Protein AF-A0A524D903-F1 (afdb_monomer_lite)

Sequence (166 aa):
MAAGATTGSVVGAIIKYSGSLARMFLQRSLDIFNTVTNREDLIEQLYSTVLVNKHPRWDSDKLPPRQKAPLDTDLPCTSPLFCEQIPLALAAFVFADGNPSDAIPLTVMIGRDCDTTATTVGSWCGALHGESELPEEWVETVCRINKPEIDIRDLVERLIAQYGGD

Radius of gyration: 16.96 Å; chains: 1; bounding box: 40×42×36 Å

Structure (mmCIF, N/CA/C/O backbone):
data_AF-A0A524D903-F1
#
_entry.id   AF-A0A524D903-F1
#
loop_
_atom_site.group_PDB
_atom_site.id
_atom_site.type_symbol
_atom_site.label_atom_id
_atom_site.label_alt_id
_atom_site.label_comp_id
_atom_site.label_asym_id
_atom_site.label_entity_id
_atom_site.label_seq_id
_atom_site.pdbx_PDB_ins_code
_atom_site.Cartn_x
_atom_site.Cartn_y
_atom_site.Cartn_z
_atom_site.occupancy
_atom_site.B_iso_or_equiv
_atom_site.auth_seq_id
_atom_site.auth_comp_id
_atom_site.auth_asym_id
_atom_site.auth_atom_id
_atom_site.pdbx_PDB_model_num
ATOM 1 N N . MET A 1 1 ? -15.407 -8.803 3.548 1.00 60.12 1 MET A N 1
ATOM 2 C CA . MET A 1 1 ? -15.514 -7.469 4.175 1.00 60.12 1 MET A CA 1
ATOM 3 C C . MET A 1 1 ? -15.632 -7.619 5.678 1.00 60.12 1 MET A C 1
ATOM 5 O O . MET A 1 1 ? -16.576 -8.260 6.123 1.00 60.12 1 MET A O 1
ATOM 9 N N . ALA A 1 2 ? -14.693 -7.077 6.455 1.00 65.94 2 ALA A N 1
ATOM 10 C CA . ALA A 1 2 ? -14.813 -7.069 7.912 1.00 65.94 2 ALA A CA 1
ATOM 11 C C . ALA A 1 2 ? -15.712 -5.897 8.338 1.00 65.94 2 ALA A C 1
ATOM 13 O O . ALA A 1 2 ? -15.340 -4.735 8.183 1.00 65.94 2 ALA A O 1
ATOM 14 N N . ALA A 1 3 ? -16.917 -6.189 8.832 1.00 75.69 3 ALA A N 1
ATOM 15 C CA . ALA A 1 3 ? -17.871 -5.158 9.235 1.00 75.69 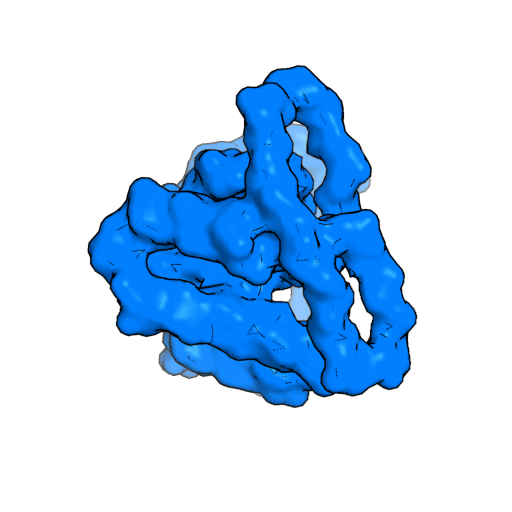3 ALA A CA 1
ATOM 16 C C . ALA A 1 3 ? -17.259 -4.218 10.293 1.00 75.69 3 ALA A C 1
ATOM 18 O O . ALA A 1 3 ? -16.764 -4.672 11.324 1.00 75.69 3 ALA A O 1
ATOM 19 N N . GLY A 1 4 ? -17.290 -2.906 10.035 1.00 84.25 4 GLY A N 1
ATOM 20 C CA . GLY A 1 4 ? -16.749 -1.887 10.943 1.00 84.25 4 GLY A CA 1
ATOM 21 C C . GLY A 1 4 ? -15.225 -1.717 10.914 1.00 84.25 4 GLY A C 1
ATOM 22 O O . GLY A 1 4 ? -14.692 -0.997 11.759 1.00 84.25 4 GLY A O 1
ATOM 23 N N . ALA A 1 5 ? -14.516 -2.353 9.975 1.00 91.69 5 ALA A N 1
ATOM 24 C CA . ALA A 1 5 ? -13.096 -2.090 9.767 1.00 91.69 5 ALA A CA 1
ATOM 25 C C . ALA A 1 5 ? -12.858 -0.642 9.306 1.00 91.69 5 ALA A C 1
ATOM 27 O O . ALA A 1 5 ? -13.631 -0.068 8.543 1.00 91.69 5 ALA A O 1
ATOM 28 N N . THR A 1 6 ? -11.763 -0.059 9.785 1.00 95.56 6 THR A N 1
ATOM 29 C CA . THR A 1 6 ? -11.289 1.285 9.427 1.00 95.56 6 THR A CA 1
ATOM 30 C C . THR A 1 6 ? -9.829 1.233 8.990 1.00 95.56 6 THR A C 1
ATOM 32 O O . THR A 1 6 ? -9.107 0.299 9.360 1.00 95.56 6 THR A O 1
ATOM 35 N N . THR A 1 7 ? -9.351 2.271 8.303 1.00 95.88 7 THR A N 1
ATOM 36 C CA . THR A 1 7 ? -7.923 2.477 8.005 1.00 95.88 7 THR A CA 1
ATOM 37 C C . THR A 1 7 ? -7.068 2.294 9.259 1.00 95.88 7 THR A C 1
ATOM 39 O O . THR A 1 7 ? -6.110 1.520 9.265 1.00 95.88 7 THR A O 1
ATOM 42 N N . GLY A 1 8 ? -7.479 2.902 10.378 1.00 95.44 8 GLY A N 1
ATOM 43 C CA . GLY A 1 8 ? -6.801 2.758 11.668 1.00 95.44 8 GLY A CA 1
ATOM 44 C C . GLY A 1 8 ? -6.763 1.317 12.191 1.00 95.44 8 GLY A C 1
ATOM 45 O O . GLY A 1 8 ? -5.748 0.895 12.743 1.00 95.44 8 GLY A O 1
ATOM 46 N N . SER A 1 9 ? -7.825 0.530 11.987 1.00 95.44 9 SER A N 1
ATOM 47 C CA . SER A 1 9 ? -7.841 -0.887 12.380 1.00 95.44 9 SER A CA 1
ATOM 48 C C . SER A 1 9 ? -6.866 -1.735 11.554 1.00 95.44 9 SER A C 1
ATOM 50 O O . SER A 1 9 ? -6.182 -2.596 12.113 1.00 95.44 9 SER A O 1
ATOM 52 N N . VAL A 1 10 ? -6.732 -1.442 10.255 1.00 95.50 10 VAL A N 1
ATOM 53 C CA . VAL A 1 10 ? -5.780 -2.111 9.357 1.00 95.50 10 VAL A CA 1
ATOM 54 C C . VAL A 1 10 ? -4.349 -1.743 9.741 1.00 95.50 10 VAL A C 1
ATOM 56 O O . VAL A 1 10 ? -3.527 -2.635 9.942 1.00 95.50 10 VAL A O 1
ATOM 59 N N . VAL A 1 11 ? -4.062 -0.455 9.962 1.00 95.81 11 VAL A N 1
ATOM 60 C CA . VAL A 1 11 ? -2.758 0.011 10.474 1.00 95.81 11 VAL A CA 1
ATOM 61 C C . VAL A 1 11 ? -2.427 -0.659 11.811 1.00 95.81 11 VAL A C 1
ATOM 63 O O . VAL A 1 11 ? -1.317 -1.161 12.003 1.00 95.81 11 VAL A O 1
ATOM 66 N N . GLY A 1 12 ? -3.399 -0.737 12.722 1.00 95.56 12 GLY A N 1
ATOM 67 C CA . GLY A 1 12 ? -3.252 -1.425 14.003 1.00 95.56 12 GLY A CA 1
ATOM 68 C C . GLY A 1 12 ? -2.890 -2.903 13.840 1.00 95.56 12 GLY A C 1
ATOM 69 O O . GLY A 1 12 ? -1.994 -3.395 14.530 1.00 95.56 12 GLY A O 1
ATOM 70 N N . ALA A 1 13 ? -3.527 -3.607 12.900 1.00 95.12 13 ALA A N 1
ATOM 71 C CA . ALA A 1 13 ? -3.203 -4.994 12.579 1.00 95.12 13 ALA A CA 1
ATOM 72 C C . ALA A 1 13 ? -1.791 -5.136 11.981 1.00 95.12 13 ALA A C 1
ATOM 74 O O . ALA A 1 13 ? -1.021 -5.979 12.451 1.00 95.12 13 ALA A O 1
ATOM 75 N N . ILE A 1 14 ? -1.418 -4.278 11.022 1.00 94.25 14 ILE A N 1
ATOM 76 C CA . ILE A 1 14 ? -0.078 -4.251 10.409 1.00 94.25 14 ILE A CA 1
ATOM 77 C C . ILE A 1 14 ? 0.995 -4.105 11.496 1.00 94.25 14 ILE A C 1
ATOM 79 O O . ILE A 1 14 ? 1.933 -4.901 11.553 1.00 94.25 14 ILE A O 1
ATOM 83 N N . ILE A 1 15 ? 0.842 -3.143 12.410 1.00 94.31 15 ILE A N 1
ATOM 84 C CA . ILE A 1 15 ? 1.795 -2.917 13.507 1.00 94.31 15 ILE A CA 1
ATOM 85 C C . ILE A 1 15 ? 1.823 -4.114 14.459 1.00 94.31 15 ILE A C 1
ATOM 87 O O . ILE A 1 15 ? 2.904 -4.601 14.807 1.00 94.31 15 ILE A O 1
ATOM 91 N N . LYS A 1 16 ? 0.652 -4.611 14.876 1.00 95.44 16 LYS A N 1
ATOM 92 C CA . LYS A 1 16 ? 0.530 -5.717 15.836 1.00 95.44 16 LYS A CA 1
ATOM 93 C C . LYS A 1 16 ? 1.284 -6.959 15.366 1.00 95.44 16 LYS A C 1
ATOM 95 O O . LYS A 1 16 ? 2.013 -7.547 16.164 1.00 95.44 16 LYS A O 1
ATOM 100 N N . TYR A 1 17 ? 1.154 -7.325 14.093 1.00 93.44 17 TYR A N 1
ATOM 101 C CA . TYR A 1 17 ? 1.751 -8.548 13.549 1.00 93.44 17 TYR A CA 1
ATOM 102 C C . TYR A 1 17 ? 3.137 -8.353 12.912 1.00 93.44 17 TYR A C 1
ATOM 104 O O . TYR A 1 17 ? 3.784 -9.331 12.552 1.00 93.44 17 TYR A O 1
ATOM 112 N N . SER A 1 18 ? 3.638 -7.119 12.833 1.00 91.00 18 SER A N 1
ATOM 113 C CA . SER A 1 18 ? 4.999 -6.833 12.363 1.00 91.00 18 SER A CA 1
ATOM 114 C C . SER A 1 18 ? 6.068 -7.103 13.429 1.00 91.00 18 SER A C 1
ATOM 116 O O . SER A 1 18 ? 5.864 -6.841 14.615 1.00 91.00 18 SER A O 1
ATOM 118 N N . GLY A 1 19 ? 7.246 -7.571 13.002 1.00 88.81 19 GLY A N 1
ATOM 119 C CA . GLY A 1 19 ? 8.440 -7.670 13.853 1.00 88.81 19 GLY A CA 1
ATOM 120 C C . GLY A 1 19 ? 8.989 -6.299 14.277 1.00 88.81 19 GLY A C 1
ATOM 121 O O . GLY A 1 19 ? 8.613 -5.269 13.717 1.00 88.81 19 GLY A O 1
ATOM 122 N N . SER A 1 20 ? 9.903 -6.274 15.253 1.00 88.12 20 SER A N 1
ATOM 123 C CA . SER A 1 20 ? 10.460 -5.035 15.833 1.00 88.12 20 SER A CA 1
ATOM 124 C C . SER A 1 20 ? 11.029 -4.082 14.781 1.00 88.12 20 SER A C 1
ATOM 126 O O . SER A 1 20 ? 10.673 -2.907 14.761 1.00 88.12 20 SER A O 1
ATOM 128 N N . LEU A 1 21 ? 11.851 -4.598 13.869 1.00 87.06 21 LEU A N 1
ATOM 129 C CA . LEU A 1 21 ? 12.475 -3.808 12.813 1.00 87.06 21 LEU A CA 1
ATOM 130 C C . LEU A 1 21 ? 11.444 -3.201 11.850 1.00 87.06 21 LEU A C 1
ATOM 132 O O . LEU A 1 21 ? 11.500 -2.009 11.558 1.00 87.06 21 LEU A O 1
ATOM 136 N N . ALA A 1 22 ? 10.465 -3.990 11.399 1.00 88.62 22 ALA A N 1
ATOM 137 C CA . ALA A 1 22 ? 9.390 -3.502 10.534 1.00 88.62 22 ALA A CA 1
ATOM 138 C C . ALA A 1 22 ? 8.568 -2.403 11.227 1.00 88.62 22 ALA A C 1
ATOM 140 O O . ALA A 1 22 ? 8.282 -1.377 10.615 1.00 88.62 22 ALA A O 1
ATOM 141 N N . ARG A 1 23 ? 8.274 -2.551 12.528 1.00 91.19 23 ARG A N 1
ATOM 142 C CA . ARG A 1 23 ? 7.596 -1.508 13.318 1.00 91.19 23 ARG A CA 1
ATOM 143 C C . ARG A 1 23 ? 8.370 -0.194 13.353 1.00 91.19 23 ARG A C 1
ATOM 145 O O . ARG A 1 23 ? 7.744 0.855 13.297 1.00 91.19 23 ARG A O 1
ATOM 152 N N . MET A 1 24 ? 9.703 -0.221 13.396 1.00 89.88 24 MET A N 1
ATOM 153 C CA . MET A 1 24 ? 10.507 1.007 13.346 1.00 89.88 24 MET A CA 1
ATOM 154 C C . MET A 1 24 ? 10.365 1.744 12.004 1.00 89.88 24 MET A C 1
ATOM 156 O O . MET A 1 24 ? 10.332 2.974 11.981 1.00 89.88 24 MET A O 1
ATOM 160 N N . PHE A 1 25 ? 10.266 1.012 10.889 1.00 89.88 25 PHE A N 1
ATOM 161 C CA . PHE A 1 25 ? 10.011 1.605 9.571 1.00 89.88 25 PHE A CA 1
ATOM 162 C C . PHE A 1 25 ? 8.578 2.130 9.448 1.00 89.88 25 PHE A C 1
ATOM 164 O O . PHE A 1 25 ? 8.383 3.261 9.009 1.00 89.88 25 PHE A O 1
ATOM 171 N N . LEU A 1 26 ? 7.589 1.351 9.895 1.00 92.31 26 LEU A N 1
ATOM 172 C CA . LEU A 1 26 ? 6.182 1.761 9.926 1.00 92.31 26 LEU A CA 1
ATOM 173 C C . LEU A 1 26 ? 5.994 3.030 10.772 1.00 92.31 26 LEU A C 1
ATOM 175 O O . LEU A 1 26 ? 5.358 3.975 10.319 1.00 92.31 26 LEU A O 1
ATOM 179 N N . GLN A 1 27 ? 6.611 3.097 11.958 1.00 91.81 27 GLN A N 1
ATOM 180 C CA . GLN A 1 27 ? 6.545 4.277 12.823 1.00 91.81 27 GLN A CA 1
ATOM 181 C C . GLN A 1 27 ? 7.121 5.517 12.137 1.00 91.81 27 GLN A C 1
ATOM 183 O O . GLN A 1 27 ? 6.506 6.574 12.189 1.00 91.81 27 GLN A O 1
ATOM 188 N N . ARG A 1 28 ? 8.248 5.384 11.423 1.00 88.75 28 ARG A N 1
ATOM 189 C CA . ARG A 1 28 ? 8.829 6.494 10.654 1.00 88.75 28 ARG A CA 1
ATOM 190 C C . ARG A 1 28 ? 7.843 7.052 9.620 1.00 88.75 28 ARG A C 1
ATOM 192 O O . ARG A 1 28 ? 7.776 8.261 9.453 1.00 88.75 28 ARG A O 1
ATOM 199 N N . SER A 1 29 ? 7.095 6.185 8.938 1.00 91.31 29 SER A N 1
ATOM 200 C CA . SER A 1 29 ? 6.062 6.593 7.974 1.00 91.31 29 SER A CA 1
ATOM 201 C C . SER A 1 29 ? 4.903 7.336 8.652 1.00 91.31 29 SER A C 1
ATOM 203 O O . SER A 1 29 ? 4.504 8.403 8.191 1.00 91.31 29 SER A O 1
ATOM 205 N N . LEU A 1 30 ? 4.433 6.845 9.803 1.00 93.38 30 LEU A N 1
ATOM 206 C CA . LEU A 1 30 ? 3.387 7.515 10.584 1.00 93.38 30 LEU A CA 1
ATOM 207 C C . LEU A 1 30 ? 3.836 8.877 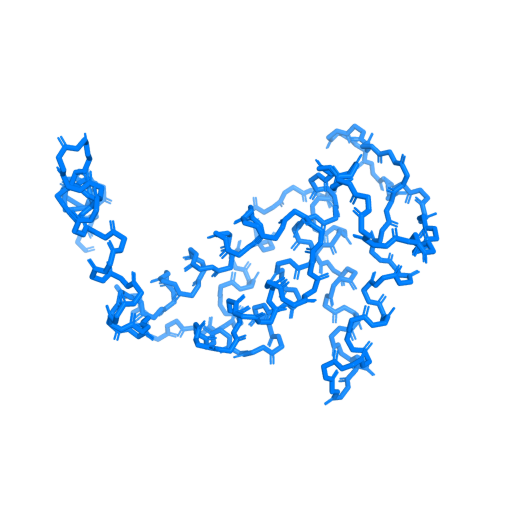11.130 1.00 93.38 30 LEU A C 1
ATOM 209 O O . LEU A 1 30 ? 3.061 9.831 11.111 1.00 93.38 30 LEU A O 1
ATOM 213 N N . ASP A 1 31 ? 5.085 8.989 11.583 1.00 92.12 31 ASP A N 1
ATOM 214 C CA . ASP A 1 31 ? 5.654 10.254 12.051 1.00 92.12 31 ASP A CA 1
ATOM 215 C C . ASP A 1 31 ? 5.668 11.300 10.926 1.00 92.12 31 ASP A C 1
ATOM 217 O O . ASP A 1 31 ? 5.301 12.448 11.160 1.00 92.12 31 ASP A O 1
ATOM 221 N N . ILE A 1 32 ? 6.026 10.899 9.698 1.00 90.56 32 ILE A N 1
ATOM 222 C CA . ILE A 1 32 ? 5.967 11.769 8.512 1.00 90.56 32 ILE A CA 1
ATOM 223 C C . ILE A 1 32 ? 4.527 12.180 8.228 1.00 90.56 32 ILE A C 1
ATOM 225 O O . ILE A 1 32 ? 4.257 13.372 8.088 1.00 90.56 32 ILE A O 1
ATOM 229 N N . PHE A 1 33 ? 3.607 11.214 8.173 1.00 89.62 33 PHE A N 1
ATOM 230 C CA . PHE A 1 33 ? 2.196 11.469 7.894 1.00 89.62 33 PHE A CA 1
ATOM 231 C C . PHE A 1 33 ? 1.608 12.531 8.837 1.00 89.62 33 PHE A C 1
ATOM 233 O O . PHE A 1 33 ? 0.932 13.448 8.384 1.00 89.62 33 PHE A O 1
ATOM 240 N N . ASN A 1 34 ? 1.955 12.486 10.125 1.00 89.75 34 ASN A N 1
ATOM 241 C CA . ASN A 1 34 ? 1.497 13.462 11.120 1.00 89.75 34 ASN A CA 1
ATOM 242 C C . ASN A 1 34 ? 2.056 14.888 10.929 1.00 89.75 34 ASN A C 1
ATOM 244 O O . ASN A 1 34 ? 1.632 15.804 11.634 1.00 89.75 34 ASN A O 1
ATOM 248 N N . THR A 1 35 ? 3.023 15.086 10.029 1.00 89.38 35 THR A N 1
ATOM 249 C CA . THR A 1 35 ? 3.684 16.383 9.790 1.00 89.38 35 THR A CA 1
ATOM 250 C C . THR A 1 35 ? 3.371 17.005 8.434 1.00 89.38 35 THR A C 1
ATOM 252 O O . THR A 1 35 ? 3.645 18.188 8.241 1.00 89.38 35 THR A O 1
ATOM 255 N N . VAL A 1 36 ? 2.805 16.239 7.501 1.00 92.31 36 VAL A N 1
ATOM 256 C CA . VAL A 1 36 ? 2.542 16.689 6.128 1.00 92.31 36 VAL A CA 1
ATOM 257 C C . VAL A 1 36 ? 1.068 17.021 5.932 1.00 92.31 36 VAL A C 1
ATOM 259 O O . VAL A 1 36 ? 0.199 16.480 6.609 1.00 92.31 36 VAL A O 1
ATOM 262 N N . THR A 1 37 ? 0.778 17.927 4.998 1.00 86.56 37 THR A N 1
ATOM 263 C CA . THR A 1 37 ? -0.600 18.391 4.734 1.00 86.56 37 THR A CA 1
ATOM 264 C C . THR A 1 37 ? -1.072 18.118 3.312 1.00 86.56 37 THR A C 1
ATOM 266 O O . THR A 1 37 ? -2.272 18.114 3.049 1.00 86.56 37 THR A O 1
ATOM 269 N N . ASN A 1 38 ? -0.139 17.887 2.392 1.00 92.81 38 ASN A N 1
ATOM 270 C CA . ASN A 1 38 ? -0.404 17.645 0.984 1.00 92.81 38 ASN A CA 1
ATOM 271 C C . ASN A 1 38 ? 0.516 16.537 0.452 1.00 92.81 38 ASN A C 1
ATOM 273 O O . ASN A 1 38 ? 1.431 16.063 1.133 1.00 92.81 38 ASN A O 1
ATOM 277 N N . ARG A 1 39 ? 0.225 16.100 -0.772 1.00 91.12 39 ARG A N 1
ATOM 278 C CA . ARG A 1 39 ? 0.901 14.980 -1.421 1.00 91.12 39 ARG A CA 1
ATOM 279 C C . ARG A 1 39 ? 2.357 15.300 -1.747 1.00 91.12 39 ARG A C 1
ATOM 281 O O . ARG A 1 39 ? 3.210 14.428 -1.621 1.00 91.12 39 ARG A O 1
ATOM 288 N N . GLU A 1 40 ? 2.634 16.511 -2.209 1.00 91.44 40 GLU A N 1
ATOM 289 C CA . GLU A 1 40 ? 3.976 16.931 -2.601 1.00 91.44 40 GLU A CA 1
ATOM 290 C C . GLU A 1 40 ? 4.925 16.896 -1.391 1.00 91.44 40 GLU A C 1
ATOM 292 O O . GLU A 1 40 ? 5.984 16.269 -1.464 1.00 91.44 40 GLU A O 1
ATOM 297 N N . ASP A 1 41 ? 4.483 17.436 -0.251 1.00 92.38 41 ASP A N 1
ATOM 298 C CA . ASP A 1 41 ? 5.210 17.377 1.021 1.00 92.38 41 ASP A CA 1
ATOM 299 C C . ASP A 1 41 ? 5.403 15.930 1.493 1.00 92.38 41 ASP A C 1
ATOM 301 O O . ASP A 1 41 ? 6.481 15.569 1.970 1.00 92.38 41 ASP A O 1
ATOM 305 N N . LEU A 1 42 ? 4.378 15.077 1.348 1.00 93.25 42 LEU A N 1
ATOM 306 C CA . LEU A 1 42 ? 4.486 13.654 1.672 1.00 93.25 42 LEU A CA 1
ATOM 307 C C . LEU A 1 42 ? 5.624 13.004 0.877 1.00 93.25 42 LEU A C 1
ATOM 309 O O . LEU A 1 42 ? 6.493 12.363 1.466 1.00 93.25 42 LEU A O 1
ATOM 313 N N . ILE A 1 43 ? 5.640 13.182 -0.445 1.00 91.38 43 ILE A N 1
ATOM 314 C CA . ILE A 1 43 ? 6.652 12.587 -1.326 1.00 91.38 43 ILE A CA 1
ATOM 315 C C . ILE A 1 43 ? 8.052 13.098 -0.958 1.00 91.38 43 ILE A C 1
ATOM 317 O O . ILE A 1 43 ? 8.978 12.295 -0.816 1.00 91.38 43 ILE A O 1
ATOM 321 N N . GLU A 1 44 ? 8.212 14.406 -0.736 1.00 89.94 44 GLU A N 1
ATOM 322 C CA . GLU A 1 44 ? 9.493 15.001 -0.343 1.00 89.94 44 GLU A CA 1
ATOM 323 C C . GLU A 1 44 ? 10.003 14.444 0.998 1.00 89.94 44 GLU A C 1
ATOM 325 O O . GLU A 1 44 ? 11.173 14.054 1.132 1.00 89.94 44 GLU A O 1
ATOM 330 N N . GLN A 1 45 ? 9.127 14.345 2.001 1.00 91.12 45 GLN A N 1
ATOM 331 C CA . GLN A 1 45 ? 9.487 13.792 3.304 1.00 91.12 45 GLN A CA 1
ATOM 332 C C . GLN A 1 45 ? 9.829 12.304 3.214 1.00 91.12 45 GLN A C 1
ATOM 334 O O . GLN A 1 45 ? 10.823 11.869 3.799 1.00 91.12 45 GLN A O 1
ATOM 339 N N . LEU A 1 46 ? 9.083 11.514 2.439 1.00 90.69 46 LEU A N 1
ATOM 340 C CA . LEU A 1 46 ? 9.404 10.103 2.217 1.00 90.69 46 LEU A CA 1
ATOM 341 C C . LEU A 1 46 ? 10.790 9.950 1.577 1.00 90.69 46 LEU A C 1
ATOM 343 O O . LEU A 1 46 ? 11.630 9.206 2.087 1.00 90.69 46 LEU A O 1
ATOM 347 N N . TYR A 1 47 ? 11.089 10.715 0.529 1.00 88.62 47 TYR A N 1
ATOM 348 C CA . TYR A 1 47 ? 12.381 10.649 -0.160 1.00 88.62 47 TYR A CA 1
ATOM 349 C C . TYR A 1 47 ? 13.562 11.108 0.708 1.00 88.62 47 TYR A C 1
ATOM 351 O O . TYR A 1 47 ? 14.672 10.592 0.567 1.00 88.62 47 TYR A O 1
ATOM 359 N N . SER A 1 48 ? 13.346 12.048 1.629 1.00 86.50 48 SER A N 1
ATOM 360 C CA . SER A 1 48 ? 14.400 12.558 2.517 1.00 86.50 48 SER A CA 1
ATOM 361 C C . SER A 1 48 ? 14.613 11.721 3.787 1.00 86.50 48 SER A C 1
ATOM 363 O O . SER A 1 48 ? 15.669 11.816 4.427 1.00 86.50 48 SER A O 1
ATOM 365 N N . THR A 1 49 ? 13.645 10.884 4.175 1.00 86.25 49 THR A N 1
ATOM 366 C CA . THR A 1 49 ? 13.674 10.192 5.476 1.00 86.25 49 THR A CA 1
ATOM 367 C C . THR A 1 49 ? 13.583 8.671 5.400 1.00 86.25 49 THR A C 1
ATOM 369 O O . THR A 1 49 ? 14.155 7.996 6.265 1.00 86.25 49 THR A O 1
ATOM 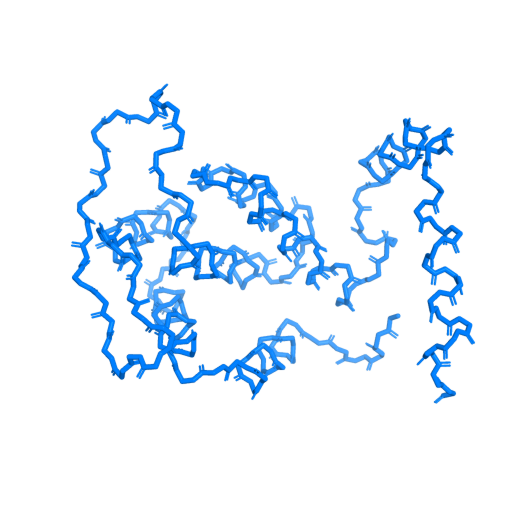372 N N . VAL A 1 50 ? 12.888 8.113 4.409 1.00 88.00 50 VAL A N 1
ATOM 373 C CA . VAL A 1 50 ? 12.595 6.675 4.332 1.00 88.00 50 VAL A CA 1
ATOM 374 C C . VAL A 1 50 ? 13.682 5.906 3.602 1.00 88.00 50 VAL A C 1
ATOM 376 O O . VAL A 1 50 ? 13.961 4.780 4.001 1.00 88.00 50 VAL A O 1
ATOM 379 N N . LEU A 1 51 ? 14.328 6.506 2.601 1.00 87.19 51 LEU A N 1
ATOM 380 C CA . LEU A 1 51 ? 15.310 5.809 1.773 1.00 87.19 51 LEU A CA 1
ATOM 381 C C . LEU A 1 51 ? 16.524 5.342 2.586 1.00 87.19 51 LEU A C 1
ATOM 383 O O . LEU A 1 51 ? 17.005 6.055 3.470 1.00 87.19 51 LEU A O 1
ATOM 387 N N . VAL A 1 52 ? 17.040 4.153 2.284 1.00 84.44 52 VAL A N 1
ATOM 388 C CA . VAL A 1 52 ? 18.134 3.486 3.005 1.00 84.44 52 VAL A CA 1
ATOM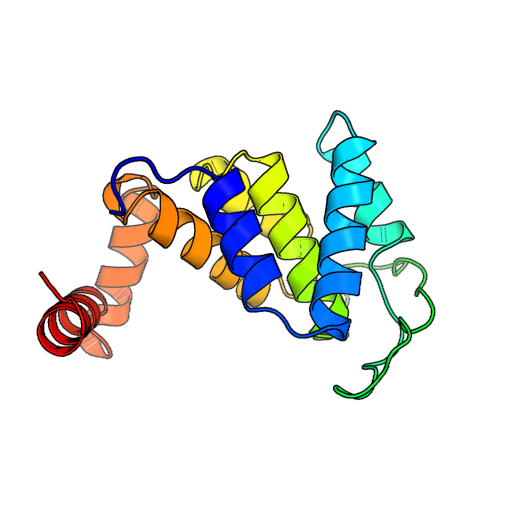 389 C C . VAL A 1 52 ? 19.139 2.882 2.034 1.00 84.44 52 VAL A C 1
ATOM 391 O O . VAL A 1 52 ? 18.796 2.443 0.949 1.00 84.44 52 VAL A O 1
ATOM 394 N N . ASN A 1 53 ? 20.408 2.833 2.437 1.00 76.88 53 ASN A N 1
ATOM 395 C CA . ASN A 1 53 ? 21.494 2.423 1.539 1.00 76.88 53 ASN A CA 1
ATOM 396 C C . ASN A 1 53 ? 21.786 0.914 1.511 1.00 76.88 53 ASN A C 1
ATOM 398 O O . ASN A 1 53 ? 22.578 0.455 0.690 1.00 76.88 53 ASN A O 1
ATOM 402 N N . LYS A 1 54 ? 21.225 0.142 2.448 1.00 78.12 54 LYS A N 1
ATOM 403 C CA . LYS A 1 54 ? 21.447 -1.304 2.562 1.00 78.12 54 LYS A CA 1
ATOM 404 C C . LYS A 1 54 ? 20.317 -1.983 3.315 1.00 78.12 54 LYS A C 1
ATOM 406 O O . LYS A 1 54 ? 19.717 -1.387 4.211 1.00 78.12 54 LYS A O 1
ATOM 411 N N . HIS A 1 55 ? 20.112 -3.264 3.023 1.00 73.31 55 HIS A N 1
ATOM 412 C CA . HIS A 1 55 ? 19.214 -4.099 3.808 1.00 73.31 55 HIS A CA 1
ATOM 413 C C . HIS A 1 55 ? 19.843 -4.371 5.197 1.00 73.31 55 HIS A C 1
ATOM 415 O O . HIS A 1 55 ? 20.931 -4.950 5.273 1.00 73.31 55 HIS A O 1
ATOM 421 N N . PRO A 1 56 ? 19.215 -3.955 6.310 1.00 77.81 56 PRO A N 1
ATOM 422 C CA . PRO A 1 56 ? 19.602 -4.385 7.651 1.00 77.81 56 PRO A CA 1
ATOM 423 C C . PRO A 1 56 ? 19.338 -5.888 7.808 1.00 77.81 56 PRO A C 1
ATOM 425 O O . PRO A 1 56 ? 18.475 -6.445 7.135 1.00 77.81 56 PRO A O 1
ATOM 428 N N . ARG A 1 57 ? 20.040 -6.586 8.703 1.00 79.69 57 ARG A N 1
ATOM 429 C CA . ARG A 1 57 ? 19.611 -7.955 9.028 1.00 79.69 57 ARG A CA 1
ATOM 430 C C . ARG A 1 57 ? 18.246 -7.920 9.715 1.00 79.69 57 ARG A C 1
ATOM 432 O O . ARG A 1 57 ? 17.938 -6.966 10.423 1.00 79.69 57 ARG A O 1
ATOM 439 N N . TRP A 1 58 ? 17.450 -8.965 9.507 1.00 73.19 58 TRP A N 1
ATOM 440 C CA . TRP A 1 58 ? 16.101 -9.091 10.071 1.00 73.19 58 TRP A CA 1
ATOM 441 C C . TRP A 1 58 ? 16.078 -9.037 11.610 1.00 73.19 58 TRP A C 1
ATOM 443 O O . TRP A 1 58 ? 15.063 -8.662 12.188 1.00 73.19 58 TRP A O 1
ATOM 453 N N . ASP A 1 59 ? 17.195 -9.379 12.260 1.00 78.38 59 ASP A N 1
ATOM 454 C CA . ASP A 1 59 ? 17.403 -9.359 13.712 1.00 78.38 59 ASP A CA 1
ATOM 455 C C . ASP A 1 59 ? 17.939 -8.017 14.240 1.00 78.38 59 ASP A C 1
ATOM 457 O O . ASP A 1 59 ? 18.237 -7.889 15.428 1.00 78.38 59 ASP A O 1
ATOM 461 N N . SER A 1 60 ? 18.092 -7.010 13.376 1.00 82.19 60 SER A N 1
ATOM 462 C CA . SER A 1 60 ? 18.623 -5.714 13.782 1.00 82.19 60 SER A CA 1
ATOM 463 C C . SER A 1 60 ? 17.623 -4.930 14.630 1.00 82.19 60 SER A C 1
ATOM 465 O O . SER A 1 60 ? 16.451 -4.792 14.291 1.00 82.19 60 SER A O 1
ATOM 467 N N . ASP A 1 61 ? 18.131 -4.339 15.707 1.00 82.62 61 ASP A N 1
ATOM 468 C CA . ASP A 1 61 ? 17.441 -3.392 16.584 1.00 82.62 61 ASP A CA 1
ATOM 469 C C . ASP A 1 61 ? 17.608 -1.928 16.134 1.00 82.62 61 ASP A C 1
ATOM 471 O O . ASP A 1 61 ? 17.176 -1.001 16.821 1.00 82.62 61 ASP A O 1
ATOM 475 N N . LYS A 1 62 ? 18.274 -1.699 14.994 1.00 83.06 62 LYS A N 1
ATOM 476 C CA . LYS A 1 62 ? 18.646 -0.370 14.505 1.00 83.06 62 LYS A CA 1
ATOM 477 C C . LYS A 1 62 ? 18.266 -0.199 13.048 1.00 83.06 62 LYS A C 1
ATOM 479 O O . LYS A 1 62 ? 18.537 -1.043 12.197 1.00 83.06 62 LYS A O 1
ATOM 484 N N . LEU A 1 63 ? 17.709 0.968 12.749 1.00 81.81 63 LEU A N 1
ATOM 485 C CA . LEU A 1 63 ? 17.461 1.374 11.374 1.00 81.81 63 LEU A CA 1
ATOM 486 C C . LEU A 1 63 ? 18.805 1.621 10.662 1.00 81.81 63 LEU A C 1
ATOM 488 O O . LEU A 1 63 ? 19.707 2.225 11.253 1.00 81.81 63 LEU A O 1
ATOM 492 N N . PRO A 1 64 ? 18.959 1.187 9.400 1.00 82.81 64 PRO A N 1
ATOM 493 C CA . PRO A 1 64 ? 20.136 1.510 8.605 1.00 82.81 64 PRO A CA 1
ATOM 494 C C . PRO A 1 64 ? 20.212 3.030 8.343 1.00 82.81 64 PRO A C 1
ATOM 496 O O . PRO A 1 64 ? 19.199 3.735 8.443 1.00 82.81 64 PRO A O 1
ATOM 499 N N . PRO A 1 65 ? 21.403 3.554 7.997 1.00 83.06 65 PRO A N 1
ATOM 500 C CA . PRO A 1 65 ? 21.560 4.952 7.618 1.00 83.06 65 PRO A CA 1
ATOM 501 C C . PRO A 1 65 ? 20.671 5.323 6.430 1.00 83.06 65 PRO A C 1
ATOM 503 O O . PRO A 1 65 ? 20.483 4.528 5.505 1.00 83.06 65 PRO A O 1
ATOM 506 N N . ARG A 1 66 ? 20.164 6.558 6.455 1.00 84.94 66 ARG A N 1
ATOM 507 C CA . ARG A 1 66 ? 19.364 7.106 5.360 1.00 84.94 66 ARG A CA 1
ATOM 508 C C . ARG A 1 66 ? 20.216 7.280 4.106 1.00 84.94 66 ARG A C 1
ATOM 510 O O . ARG A 1 66 ? 21.401 7.606 4.196 1.00 84.94 66 ARG A O 1
ATOM 517 N N . GLN A 1 67 ? 19.596 7.102 2.950 1.00 82.38 67 GLN A N 1
ATOM 518 C CA . GLN A 1 67 ? 20.176 7.421 1.655 1.00 82.38 67 GLN A CA 1
ATOM 519 C C . GLN A 1 67 ? 19.612 8.752 1.148 1.00 82.38 67 GLN A C 1
ATOM 521 O O . GLN A 1 67 ? 18.453 9.080 1.383 1.00 82.38 67 GLN A O 1
ATOM 526 N N . LYS A 1 68 ? 20.438 9.525 0.437 1.00 79.50 68 LYS A N 1
ATOM 527 C CA . LYS A 1 68 ? 19.967 10.705 -0.290 1.00 79.50 68 LYS A CA 1
ATOM 528 C C . LYS A 1 68 ? 19.130 10.269 -1.496 1.00 79.50 68 LYS A C 1
ATOM 530 O O . LYS A 1 68 ? 19.525 9.345 -2.206 1.00 79.50 68 LYS A O 1
ATOM 535 N N . ALA A 1 69 ? 18.031 10.972 -1.752 1.00 76.19 69 ALA A N 1
ATOM 536 C CA . ALA A 1 69 ? 17.255 10.811 -2.976 1.00 76.19 69 ALA A CA 1
ATOM 537 C C . ALA A 1 69 ? 18.164 10.793 -4.227 1.00 76.19 69 ALA A C 1
ATOM 539 O O . ALA A 1 69 ? 19.084 11.620 -4.317 1.00 76.19 69 ALA A O 1
ATOM 540 N N . PRO A 1 70 ? 17.954 9.854 -5.169 1.00 71.38 70 PRO A N 1
ATOM 541 C CA . PRO A 1 70 ? 18.692 9.846 -6.427 1.00 71.38 70 PRO A CA 1
ATOM 542 C C . PRO A 1 70 ? 18.410 11.131 -7.220 1.00 71.38 70 PRO A C 1
ATOM 544 O O . PRO A 1 70 ? 17.307 11.667 -7.169 1.00 71.38 70 PRO A O 1
ATOM 547 N N . LEU A 1 71 ? 19.429 11.634 -7.925 1.00 66.31 71 LEU A N 1
ATOM 548 C CA . LEU A 1 71 ? 19.329 12.830 -8.778 1.00 66.31 71 LEU A CA 1
ATOM 549 C C . LEU A 1 71 ? 18.611 12.549 -10.107 1.00 66.31 71 LEU A C 1
ATOM 551 O O . LEU A 1 71 ? 18.083 13.476 -10.707 1.00 66.31 71 LEU A O 1
ATOM 555 N N . ASP A 1 72 ? 18.625 11.291 -10.549 1.00 65.94 72 ASP A N 1
ATOM 556 C CA . ASP A 1 72 ? 18.028 10.816 -11.795 1.00 65.94 72 ASP A CA 1
ATOM 557 C C . ASP A 1 72 ? 17.099 9.636 -11.481 1.00 65.94 72 ASP A C 1
ATOM 559 O O . ASP A 1 72 ? 17.517 8.648 -10.864 1.00 65.94 72 ASP A O 1
ATOM 563 N N . THR A 1 73 ? 15.828 9.781 -11.846 1.00 62.28 73 THR A N 1
ATOM 564 C CA . THR A 1 73 ? 14.757 8.804 -11.619 1.00 62.28 73 THR A CA 1
ATOM 565 C C . THR A 1 73 ? 14.515 7.890 -12.815 1.00 62.28 73 THR A C 1
ATOM 567 O O . THR A 1 73 ? 13.764 6.930 -12.672 1.00 62.28 73 THR A O 1
ATOM 570 N N . ASP A 1 74 ? 15.153 8.157 -13.958 1.00 65.06 74 ASP A N 1
ATOM 571 C CA . ASP A 1 74 ? 14.959 7.402 -15.203 1.00 65.06 74 ASP A CA 1
ATOM 572 C C . ASP A 1 74 ? 15.867 6.166 -15.283 1.00 65.06 74 ASP A C 1
ATOM 574 O O . ASP A 1 74 ? 15.757 5.334 -16.189 1.00 65.06 74 ASP A O 1
ATOM 578 N N . LEU A 1 75 ? 16.766 6.006 -14.308 1.00 60.16 75 LEU A N 1
ATOM 579 C CA . LEU A 1 75 ? 17.512 4.771 -14.127 1.00 60.16 75 LEU A CA 1
ATOM 580 C C . LEU A 1 75 ? 16.572 3.653 -13.645 1.00 60.16 75 LEU A C 1
ATOM 582 O O . LEU A 1 75 ? 15.696 3.909 -12.814 1.00 60.16 75 LEU A O 1
ATOM 586 N N . PRO A 1 76 ? 16.783 2.396 -14.090 1.00 57.56 76 PRO A N 1
ATOM 587 C CA . PRO A 1 76 ? 16.036 1.251 -13.580 1.00 57.56 76 PRO A CA 1
ATOM 588 C C . PRO A 1 76 ? 16.018 1.267 -12.052 1.00 57.56 76 PRO A C 1
ATOM 590 O O . PRO A 1 76 ? 17.041 1.586 -11.442 1.00 57.56 76 PRO A O 1
ATOM 593 N N . CYS A 1 77 ? 14.885 0.928 -11.427 1.00 57.19 77 CYS A N 1
ATOM 594 C CA . CYS A 1 77 ? 14.788 0.874 -9.968 1.00 57.19 77 CYS A CA 1
ATOM 595 C C . CYS A 1 77 ? 15.924 -0.004 -9.412 1.00 57.19 77 CYS A C 1
ATOM 597 O O . CYS A 1 77 ? 15.928 -1.222 -9.562 1.00 57.19 77 CYS A O 1
ATOM 599 N N . THR A 1 78 ? 16.933 0.627 -8.806 1.00 51.84 78 THR A N 1
ATOM 600 C CA . THR A 1 78 ? 18.156 -0.052 -8.342 1.00 51.84 78 THR A CA 1
ATOM 601 C C . THR A 1 78 ? 18.064 -0.507 -6.886 1.00 51.84 78 THR A C 1
ATOM 603 O O . THR A 1 78 ? 19.025 -1.059 -6.356 1.00 51.84 78 THR A O 1
ATOM 606 N N . SER A 1 79 ? 16.927 -0.292 -6.218 1.00 56.19 79 SER A N 1
ATOM 607 C CA . SER A 1 79 ? 16.776 -0.557 -4.784 1.00 56.19 79 SER A CA 1
ATOM 608 C C . SER A 1 79 ? 15.421 -1.198 -4.462 1.00 56.19 79 SER A C 1
ATOM 610 O O . SER A 1 79 ? 14.495 -0.505 -4.042 1.00 56.19 79 SER A O 1
ATOM 612 N N . PRO A 1 80 ? 15.299 -2.531 -4.602 1.00 62.12 80 PRO A N 1
ATOM 613 C CA . PRO A 1 80 ? 14.182 -3.315 -4.071 1.00 62.12 80 PRO A CA 1
ATOM 614 C C . PRO A 1 80 ? 14.377 -3.569 -2.565 1.00 62.12 80 PRO A C 1
ATOM 616 O O . PRO A 1 80 ? 14.338 -4.703 -2.081 1.00 62.12 80 PRO A O 1
ATOM 619 N N . LEU A 1 81 ? 14.709 -2.529 -1.794 1.00 74.88 81 LEU A N 1
ATOM 620 C CA . LEU A 1 81 ? 14.929 -2.698 -0.364 1.00 74.88 81 LEU A CA 1
ATOM 621 C C . LEU A 1 81 ? 13.569 -2.745 0.330 1.00 74.88 81 LEU A C 1
ATOM 623 O O . LEU A 1 81 ? 12.883 -1.734 0.444 1.00 74.88 81 LEU A O 1
ATOM 627 N N . PHE A 1 82 ? 13.222 -3.917 0.865 1.00 69.81 82 PHE A N 1
ATOM 628 C CA . PHE A 1 82 ? 12.022 -4.146 1.685 1.00 69.81 82 PHE A CA 1
ATOM 629 C C . PHE A 1 82 ? 11.792 -3.047 2.741 1.00 69.81 82 PHE A C 1
ATOM 631 O O . PHE A 1 82 ? 10.670 -2.634 3.022 1.00 69.81 82 PHE A O 1
ATOM 638 N N . CYS A 1 83 ? 12.891 -2.534 3.293 1.00 80.75 83 CYS A N 1
ATOM 639 C CA . CYS A 1 83 ? 12.919 -1.466 4.286 1.00 80.75 83 CYS A CA 1
ATOM 640 C C . CYS A 1 83 ? 12.375 -0.116 3.794 1.00 80.75 83 CYS A C 1
ATOM 642 O O . CYS A 1 83 ? 11.980 0.702 4.617 1.00 80.75 83 CYS A O 1
ATOM 644 N N . GLU A 1 84 ? 12.360 0.123 2.484 1.00 86.06 84 GLU A N 1
ATOM 645 C CA . GLU A 1 84 ? 11.748 1.297 1.855 1.00 86.06 84 GLU A CA 1
ATOM 646 C C . GLU A 1 84 ? 10.310 0.989 1.421 1.00 86.06 84 GLU A C 1
ATOM 648 O O . GLU A 1 84 ? 9.422 1.807 1.622 1.00 86.06 84 GLU A O 1
ATOM 653 N N . GLN A 1 85 ? 10.054 -0.207 0.881 1.00 88.75 85 GLN A N 1
ATOM 654 C CA . GLN A 1 85 ? 8.748 -0.574 0.320 1.00 88.75 85 GLN A CA 1
ATOM 655 C C . GLN A 1 85 ? 7.605 -0.456 1.341 1.00 88.75 85 GLN A C 1
ATOM 657 O O . GLN A 1 85 ? 6.593 0.187 1.071 1.00 88.75 85 GLN A O 1
ATOM 662 N N . ILE A 1 86 ? 7.771 -1.034 2.534 1.00 89.94 86 ILE A N 1
ATOM 663 C CA . ILE A 1 86 ? 6.730 -1.045 3.573 1.00 89.94 86 ILE A CA 1
ATOM 664 C C . ILE A 1 86 ? 6.340 0.366 4.055 1.00 89.94 86 ILE A C 1
ATOM 666 O O . ILE A 1 86 ? 5.145 0.668 4.076 1.00 89.94 86 ILE A O 1
ATOM 670 N N . PRO A 1 87 ? 7.278 1.253 4.442 1.00 91.50 87 PRO A N 1
ATOM 671 C CA . PRO A 1 87 ? 6.920 2.613 4.842 1.00 91.50 87 PRO A CA 1
ATOM 672 C C . PRO A 1 87 ? 6.351 3.473 3.705 1.00 91.50 87 PRO A C 1
ATOM 674 O O . PRO A 1 87 ? 5.483 4.298 3.993 1.00 91.50 87 PRO A O 1
ATOM 677 N N . LEU A 1 88 ? 6.786 3.281 2.450 1.00 92.94 88 LEU A N 1
ATOM 678 C CA . LEU A 1 88 ? 6.196 3.966 1.289 1.00 92.94 88 LEU A CA 1
ATOM 679 C C . LEU A 1 88 ? 4.742 3.522 1.067 1.00 92.94 88 LEU A C 1
ATOM 681 O O . LEU A 1 88 ? 3.858 4.368 0.939 1.00 92.94 88 LEU A O 1
ATOM 685 N N . ALA A 1 89 ? 4.482 2.212 1.114 1.00 95.12 89 ALA A N 1
ATOM 686 C CA . ALA A 1 89 ? 3.135 1.657 1.009 1.00 95.12 89 ALA A CA 1
ATOM 687 C C . ALA A 1 89 ? 2.224 2.153 2.146 1.00 95.12 89 ALA A C 1
ATOM 689 O O . ALA A 1 89 ? 1.110 2.613 1.895 1.00 95.12 89 ALA A O 1
ATOM 690 N N . LEU A 1 90 ? 2.695 2.109 3.403 1.00 96.12 90 LEU A N 1
ATOM 691 C CA . LEU A 1 90 ? 1.901 2.568 4.552 1.00 96.12 90 LEU A CA 1
ATOM 692 C C . LEU A 1 90 ? 1.550 4.053 4.429 1.00 96.12 90 LEU A C 1
ATOM 694 O O . LEU A 1 90 ? 0.419 4.434 4.713 1.00 96.12 90 LEU A O 1
ATOM 698 N N . ALA A 1 91 ? 2.501 4.874 3.983 1.00 95.44 91 ALA A N 1
ATOM 699 C CA . ALA A 1 91 ? 2.293 6.306 3.833 1.00 95.44 91 ALA A CA 1
ATOM 700 C C . ALA A 1 91 ? 1.176 6.610 2.831 1.00 95.44 91 ALA A C 1
ATOM 702 O O . ALA A 1 91 ? 0.279 7.387 3.142 1.00 95.44 91 ALA A O 1
ATOM 703 N N . ALA A 1 92 ? 1.199 5.964 1.661 1.00 96.00 92 ALA A N 1
ATOM 704 C CA . ALA A 1 92 ? 0.165 6.146 0.648 1.00 96.00 92 ALA A CA 1
ATOM 705 C C . ALA A 1 92 ? -1.209 5.663 1.133 1.00 96.00 92 ALA A C 1
ATOM 707 O O . ALA A 1 92 ? -2.200 6.372 0.968 1.00 96.00 92 ALA A O 1
ATOM 708 N N . PHE A 1 93 ? -1.260 4.496 1.784 1.00 97.44 93 PHE A N 1
ATOM 709 C CA . PHE A 1 93 ? -2.495 3.937 2.336 1.00 97.44 93 PHE A CA 1
ATOM 710 C C . PHE A 1 93 ? -3.132 4.853 3.387 1.00 97.44 93 PHE A C 1
ATOM 712 O O . PHE A 1 93 ? -4.329 5.120 3.326 1.00 97.44 93 PHE A O 1
ATOM 719 N N . VAL A 1 94 ? -2.339 5.358 4.336 1.00 96.69 94 VAL A N 1
ATOM 720 C CA . VAL A 1 94 ? -2.836 6.239 5.403 1.00 96.69 94 VAL A CA 1
ATOM 721 C C . VAL A 1 94 ? -3.204 7.619 4.857 1.00 96.69 94 VAL A C 1
ATOM 723 O O . VAL A 1 94 ? -4.239 8.158 5.235 1.00 96.69 94 VAL A O 1
ATOM 726 N N . PHE A 1 95 ? -2.401 8.177 3.946 1.00 95.81 95 PHE A N 1
ATOM 727 C CA . PHE A 1 95 ? -2.662 9.499 3.373 1.00 95.81 95 PHE A CA 1
ATOM 728 C C . PHE A 1 95 ? -3.953 9.554 2.554 1.00 95.81 95 PHE A C 1
ATOM 730 O O . PHE A 1 95 ? -4.665 10.552 2.595 1.00 95.81 95 PHE A O 1
ATOM 737 N N . ALA A 1 96 ? -4.273 8.472 1.849 1.00 95.94 96 ALA A N 1
ATOM 738 C CA . ALA A 1 96 ? -5.510 8.327 1.090 1.00 95.94 96 ALA A CA 1
ATOM 739 C C . ALA A 1 96 ? -6.689 7.777 1.921 1.00 95.94 96 ALA A C 1
ATOM 741 O O . ALA A 1 96 ? -7.719 7.428 1.350 1.00 95.94 96 ALA A O 1
ATOM 742 N N . ASP A 1 97 ? -6.536 7.642 3.244 1.00 95.88 97 ASP A N 1
ATOM 743 C CA . ASP A 1 97 ? -7.521 7.028 4.148 1.00 95.88 97 ASP A CA 1
ATOM 744 C C . ASP A 1 97 ? -8.077 5.685 3.634 1.00 95.88 97 ASP A C 1
ATOM 746 O O . ASP A 1 97 ? -9.277 5.422 3.644 1.00 95.88 97 ASP A O 1
ATOM 750 N N . GLY A 1 98 ? -7.190 4.836 3.114 1.00 96.44 98 GLY A N 1
ATOM 751 C CA . GLY A 1 98 ? -7.549 3.523 2.587 1.00 96.44 98 GLY A CA 1
ATOM 752 C C . GLY A 1 98 ? -8.338 3.528 1.275 1.00 96.44 98 GLY A C 1
ATOM 753 O O . GLY A 1 98 ? -8.572 2.445 0.739 1.00 96.44 98 GLY A O 1
ATOM 754 N N . ASN A 1 99 ? -8.679 4.691 0.705 1.00 96.88 99 ASN A N 1
ATOM 755 C CA . ASN A 1 99 ? -9.413 4.771 -0.554 1.00 96.88 99 ASN A CA 1
ATOM 756 C C . ASN A 1 99 ? -8.584 4.157 -1.701 1.00 96.88 99 ASN A C 1
ATOM 758 O O . ASN A 1 99 ? -7.524 4.691 -2.031 1.00 96.88 99 ASN A O 1
ATOM 762 N N . PRO A 1 100 ? -9.039 3.071 -2.353 1.00 96.88 100 PRO A N 1
ATOM 763 C CA . PRO A 1 100 ? -8.257 2.394 -3.389 1.00 96.88 100 PRO A CA 1
ATOM 764 C C . PRO A 1 100 ? -7.958 3.269 -4.612 1.00 96.88 100 PRO A C 1
ATOM 766 O O . PRO A 1 100 ? -6.874 3.160 -5.187 1.00 96.88 100 PRO A O 1
ATOM 769 N N . SER A 1 101 ? -8.896 4.137 -5.004 1.00 96.81 101 SER A N 1
ATOM 770 C CA . SER A 1 101 ? -8.766 4.997 -6.188 1.00 96.81 101 SER A CA 1
ATOM 771 C C . SER A 1 101 ? -7.756 6.126 -5.987 1.00 96.81 101 SER A C 1
ATOM 773 O O . SER A 1 101 ? -7.198 6.611 -6.966 1.00 96.81 101 SER A O 1
ATOM 775 N N . ASP A 1 102 ? -7.472 6.494 -4.736 1.00 97.06 102 ASP A N 1
ATOM 776 C CA . ASP A 1 102 ? -6.460 7.495 -4.393 1.00 97.06 102 ASP A CA 1
ATOM 777 C C . ASP A 1 102 ? -5.137 6.841 -3.959 1.00 97.06 102 ASP A C 1
ATOM 779 O O . ASP A 1 102 ? -4.061 7.225 -4.425 1.00 97.06 102 ASP A O 1
ATOM 783 N N . ALA A 1 103 ? -5.198 5.813 -3.108 1.00 97.38 103 ALA A N 1
ATOM 784 C CA . ALA A 1 103 ? -4.035 5.171 -2.496 1.00 97.38 103 ALA A CA 1
ATOM 785 C C . ALA A 1 103 ? -3.151 4.447 -3.521 1.00 97.38 103 ALA A C 1
ATOM 787 O O . ALA A 1 103 ? -1.921 4.556 -3.472 1.00 97.38 103 ALA A O 1
ATOM 788 N N . ILE A 1 104 ? -3.759 3.708 -4.457 1.00 97.75 104 ILE A N 1
ATOM 789 C CA . ILE A 1 104 ? -3.017 2.919 -5.450 1.00 97.75 104 ILE A CA 1
ATOM 790 C C . ILE A 1 104 ? -2.286 3.854 -6.430 1.00 97.75 104 ILE A C 1
ATOM 792 O O . ILE A 1 104 ? -1.061 3.737 -6.530 1.00 97.75 104 ILE A O 1
ATOM 796 N N . PRO A 1 105 ? -2.939 4.842 -7.084 1.00 97.00 105 PRO A N 1
ATOM 797 C CA . PRO A 1 105 ? -2.228 5.800 -7.931 1.00 97.00 105 PRO A CA 1
ATOM 798 C C . PRO A 1 105 ? -1.204 6.639 -7.171 1.00 97.00 105 PRO A C 1
ATOM 800 O O . PRO A 1 105 ? -0.132 6.905 -7.710 1.00 97.00 105 PRO A O 1
ATOM 803 N N . LEU A 1 106 ? -1.482 7.032 -5.920 1.00 95.94 106 LEU A N 1
ATOM 804 C CA . LEU A 1 106 ? -0.504 7.730 -5.083 1.00 95.94 106 LEU A CA 1
ATOM 805 C C . LEU A 1 106 ? 0.770 6.905 -4.899 1.00 95.94 106 LEU A C 1
ATOM 807 O O . LEU A 1 106 ? 1.871 7.430 -5.051 1.00 95.94 106 LEU A O 1
ATOM 811 N N . THR A 1 107 ? 0.623 5.609 -4.640 1.00 95.25 107 THR A N 1
ATOM 812 C CA . THR A 1 107 ? 1.759 4.690 -4.520 1.00 95.25 107 THR A CA 1
ATOM 813 C C . THR A 1 107 ? 2.551 4.603 -5.822 1.00 95.25 107 THR A C 1
ATOM 815 O O . THR A 1 107 ? 3.777 4.671 -5.801 1.00 95.25 107 THR A O 1
ATOM 818 N N . VAL A 1 108 ? 1.866 4.536 -6.969 1.00 93.81 108 VAL A N 1
ATOM 819 C CA . VAL A 1 108 ? 2.525 4.540 -8.284 1.00 93.81 108 VAL A CA 1
ATOM 820 C C . VAL A 1 108 ? 3.276 5.853 -8.532 1.00 93.81 108 VAL A C 1
ATOM 822 O O . VAL A 1 108 ? 4.413 5.829 -8.998 1.00 93.81 108 VAL A O 1
ATOM 825 N N . MET A 1 109 ? 2.689 6.996 -8.164 1.00 91.19 109 MET A N 1
ATOM 826 C CA . MET A 1 109 ? 3.316 8.319 -8.296 1.00 91.19 109 MET A CA 1
ATOM 827 C C . MET A 1 109 ? 4.528 8.517 -7.377 1.00 91.19 109 MET A C 1
ATOM 829 O O . MET A 1 109 ? 5.452 9.235 -7.749 1.00 91.19 109 MET A O 1
ATOM 833 N N . ILE A 1 110 ? 4.552 7.880 -6.201 1.00 90.19 110 ILE A N 1
ATOM 834 C CA . ILE A 1 110 ? 5.735 7.844 -5.323 1.00 90.19 110 ILE A CA 1
ATOM 835 C C . ILE A 1 110 ? 6.922 7.158 -6.028 1.00 90.19 110 ILE A C 1
ATOM 837 O O . ILE A 1 110 ? 8.072 7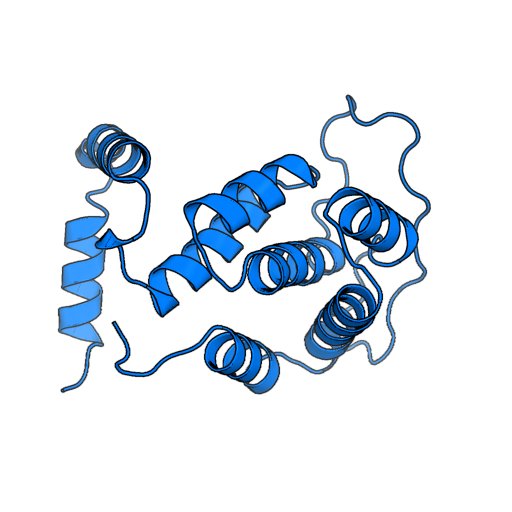.443 -5.700 1.00 90.19 110 ILE A O 1
ATOM 841 N N . GLY A 1 111 ? 6.673 6.296 -7.017 1.00 86.75 111 GLY A N 1
ATOM 842 C CA . GLY A 1 111 ? 7.705 5.637 -7.810 1.00 86.75 111 GLY A CA 1
ATOM 843 C C . GLY A 1 111 ? 8.403 4.507 -7.053 1.00 86.75 111 GLY A C 1
ATOM 844 O O . GLY A 1 111 ? 7.790 3.804 -6.252 1.00 86.75 111 GLY A O 1
ATOM 845 N N . ARG A 1 112 ? 9.706 4.326 -7.309 1.00 86.56 112 ARG A N 1
ATOM 846 C CA . ARG A 1 112 ? 10.516 3.206 -6.782 1.00 86.56 112 ARG A CA 1
ATOM 847 C C . ARG A 1 112 ? 10.013 1.859 -7.327 1.00 86.56 112 ARG A C 1
ATOM 849 O O . ARG A 1 112 ? 9.747 1.742 -8.518 1.00 86.56 112 ARG A O 1
ATOM 856 N N . ASP A 1 113 ? 9.954 0.835 -6.484 1.00 88.00 113 ASP A N 1
ATOM 857 C CA . ASP A 1 113 ? 9.366 -0.475 -6.782 1.00 88.00 113 ASP A CA 1
ATOM 858 C C . ASP A 1 113 ? 7.832 -0.378 -6.693 1.00 88.00 113 ASP A C 1
ATOM 860 O O . ASP A 1 113 ? 7.189 -0.778 -5.712 1.00 88.00 113 ASP A O 1
ATOM 864 N N . CYS A 1 114 ? 7.274 0.345 -7.665 1.00 89.50 114 CYS A N 1
ATOM 865 C CA . CYS A 1 114 ? 5.910 0.850 -7.606 1.00 89.50 114 CYS A CA 1
ATOM 866 C C . CYS A 1 114 ? 4.867 -0.259 -7.761 1.00 89.50 114 CYS A C 1
ATOM 868 O O . CYS A 1 114 ? 3.823 -0.189 -7.127 1.00 89.50 114 CYS A O 1
ATOM 870 N N . ASP A 1 115 ? 5.149 -1.311 -8.526 1.00 92.19 115 ASP A N 1
ATOM 871 C CA . ASP A 1 115 ? 4.257 -2.455 -8.703 1.00 92.19 115 ASP A CA 1
ATOM 872 C C . ASP A 1 115 ? 4.169 -3.292 -7.422 1.00 92.19 115 ASP A C 1
ATOM 874 O O . ASP A 1 115 ? 3.064 -3.613 -6.975 1.00 92.19 115 ASP A O 1
ATOM 878 N N . THR A 1 116 ? 5.299 -3.557 -6.757 1.00 92.00 116 THR A N 1
ATOM 879 C CA . THR A 1 116 ? 5.320 -4.270 -5.468 1.00 92.00 116 THR A CA 1
ATOM 880 C C . THR A 1 116 ? 4.599 -3.482 -4.370 1.00 92.00 116 THR A C 1
ATOM 882 O O . THR A 1 116 ? 3.786 -4.026 -3.610 1.00 92.00 116 THR A O 1
ATOM 885 N N . THR A 1 117 ? 4.871 -2.179 -4.275 1.00 94.00 117 THR A N 1
ATOM 886 C CA . THR A 1 117 ? 4.248 -1.322 -3.255 1.00 94.00 117 THR A CA 1
ATOM 887 C C . THR A 1 117 ? 2.766 -1.082 -3.544 1.00 94.00 117 THR A C 1
ATOM 889 O O . THR A 1 117 ? 1.958 -1.211 -2.625 1.00 94.00 117 THR A O 1
ATOM 892 N N . ALA A 1 118 ? 2.373 -0.842 -4.799 1.00 95.75 118 ALA A N 1
ATOM 893 C CA . ALA A 1 118 ? 0.969 -0.697 -5.187 1.00 95.75 118 ALA A CA 1
ATOM 894 C C . ALA A 1 118 ? 0.181 -2.000 -4.993 1.00 95.75 118 ALA A C 1
ATOM 896 O O . ALA A 1 118 ? -0.959 -1.949 -4.540 1.00 95.75 118 ALA A O 1
ATOM 897 N N . THR A 1 119 ? 0.791 -3.166 -5.238 1.00 95.81 119 THR A N 1
ATOM 898 C CA . THR A 1 119 ? 0.185 -4.472 -4.919 1.00 95.81 119 THR A CA 1
ATOM 899 C C . THR A 1 119 ? -0.075 -4.606 -3.419 1.00 95.81 119 THR A C 1
ATOM 901 O O . THR A 1 119 ? -1.152 -5.033 -3.003 1.00 95.81 119 THR A O 1
ATOM 904 N N . THR A 1 120 ? 0.885 -4.189 -2.588 1.00 96.00 120 THR A N 1
ATOM 905 C CA . THR A 1 120 ? 0.736 -4.204 -1.125 1.00 96.00 120 THR A CA 1
ATOM 906 C C . THR A 1 120 ? -0.403 -3.284 -0.677 1.00 96.00 120 THR A C 1
ATOM 908 O O . THR A 1 120 ? -1.292 -3.726 0.051 1.00 96.00 120 THR A O 1
ATOM 911 N N . VAL A 1 121 ? -0.431 -2.036 -1.156 1.00 97.50 121 VAL A N 1
ATOM 912 C CA . VAL A 1 121 ? -1.496 -1.070 -0.839 1.00 97.50 121 VAL A CA 1
ATOM 913 C C . VAL A 1 121 ? -2.856 -1.557 -1.330 1.00 97.50 121 VAL A C 1
ATOM 915 O O . VAL A 1 121 ? -3.813 -1.549 -0.561 1.00 97.50 121 VAL A O 1
ATOM 918 N N . GLY A 1 122 ? -2.937 -2.070 -2.559 1.00 96.81 122 GLY A N 1
ATOM 919 C CA . GLY A 1 122 ? -4.159 -2.646 -3.115 1.00 96.81 122 GLY A CA 1
ATOM 920 C C . GLY A 1 122 ? -4.685 -3.820 -2.289 1.00 96.81 122 GLY A C 1
ATOM 921 O O . GLY A 1 122 ? -5.890 -3.917 -2.075 1.00 96.81 122 GLY A O 1
ATOM 922 N N . SER A 1 123 ? -3.799 -4.659 -1.738 1.00 95.56 123 SER A N 1
ATOM 923 C CA . SER A 1 123 ? -4.203 -5.741 -0.832 1.00 95.56 123 SER A CA 1
ATOM 924 C C . SER A 1 123 ? -4.809 -5.223 0.478 1.00 95.56 123 SER A C 1
ATOM 926 O O . SER A 1 123 ? -5.792 -5.782 0.961 1.00 95.56 123 SER A O 1
ATOM 928 N N . TRP A 1 124 ? -4.280 -4.128 1.038 1.00 96.25 124 TRP A N 1
ATOM 929 C CA . TRP A 1 124 ? -4.828 -3.505 2.246 1.00 96.25 124 TRP A CA 1
ATOM 930 C C . TRP A 1 124 ? -6.157 -2.806 1.976 1.00 96.25 124 TRP A C 1
ATOM 932 O O . TRP A 1 124 ? -7.100 -2.994 2.743 1.00 96.25 124 TRP A O 1
ATOM 942 N N . CYS A 1 125 ? -6.262 -2.067 0.868 1.00 96.69 125 CYS A N 1
ATOM 943 C CA . CYS A 1 125 ? -7.517 -1.471 0.417 1.00 96.69 125 CYS A CA 1
ATOM 944 C C . CYS A 1 125 ? -8.579 -2.552 0.176 1.00 96.69 125 CYS A C 1
ATOM 946 O O . CYS A 1 125 ? -9.676 -2.449 0.708 1.00 96.69 125 CYS A O 1
ATOM 948 N N . GLY A 1 126 ? -8.249 -3.631 -0.540 1.00 93.81 126 GLY A N 1
ATOM 949 C CA . GLY A 1 126 ? -9.166 -4.746 -0.788 1.00 93.81 126 GLY A CA 1
ATOM 950 C C . GLY A 1 126 ? -9.561 -5.503 0.486 1.00 93.81 126 GLY A C 1
ATOM 951 O O . GLY A 1 126 ? -10.706 -5.924 0.621 1.00 93.81 126 GLY A O 1
ATOM 952 N N . ALA A 1 127 ? -8.665 -5.636 1.466 1.00 92.12 127 ALA A N 1
ATOM 953 C CA . ALA A 1 127 ? -9.012 -6.213 2.766 1.00 92.12 127 ALA A CA 1
ATOM 954 C C . ALA A 1 127 ? -9.976 -5.317 3.569 1.00 92.12 127 ALA A C 1
ATOM 956 O O . ALA A 1 127 ? -10.869 -5.829 4.249 1.00 92.12 127 ALA A O 1
ATOM 957 N N . LEU A 1 128 ? -9.798 -3.994 3.483 1.00 95.06 128 LEU A N 1
ATOM 958 C CA . LEU A 1 128 ? -10.630 -2.996 4.158 1.00 95.06 128 LEU A CA 1
ATOM 959 C C . LEU A 1 128 ? -12.011 -2.845 3.504 1.00 95.06 128 LEU A C 1
ATOM 961 O O . LEU A 1 128 ? -13.018 -2.769 4.205 1.00 95.06 128 LEU A O 1
ATOM 965 N N . HIS A 1 129 ? -12.036 -2.811 2.175 1.00 93.50 129 HIS A N 1
ATOM 966 C CA . HIS A 1 129 ? -13.163 -2.348 1.370 1.00 93.50 129 HIS A CA 1
ATOM 967 C C . HIS A 1 129 ? -13.783 -3.414 0.460 1.00 93.50 129 HIS A C 1
ATOM 969 O O . HIS A 1 129 ? -14.895 -3.244 -0.037 1.00 93.50 129 HIS A O 1
ATOM 975 N N . GLY A 1 130 ? -13.122 -4.560 0.306 1.00 92.56 130 GLY A N 1
ATOM 976 C CA . GLY A 1 130 ? -13.545 -5.598 -0.620 1.00 92.56 130 GLY A CA 1
ATOM 977 C C . GLY A 1 130 ? -13.234 -5.218 -2.064 1.00 92.56 130 GLY A C 1
ATOM 978 O O . GLY A 1 130 ? -12.741 -4.131 -2.362 1.00 92.56 130 GLY A O 1
ATOM 979 N N . GLU A 1 131 ? -13.518 -6.145 -2.975 1.00 93.88 131 GLU A N 1
ATOM 980 C CA . GLU A 1 131 ? -13.272 -5.946 -4.405 1.00 93.88 131 GLU A CA 1
ATOM 981 C C . GLU A 1 131 ? -14.143 -4.827 -4.997 1.00 93.88 131 GLU A C 1
ATOM 983 O O . GLU A 1 131 ? -13.688 -4.103 -5.873 1.00 93.88 131 GLU A O 1
ATOM 988 N N . SER A 1 132 ? -15.369 -4.649 -4.495 1.00 93.25 132 SER A N 1
ATOM 989 C CA . SER A 1 132 ? -16.368 -3.735 -5.067 1.00 93.25 132 SER A CA 1
ATOM 990 C C . SER A 1 132 ? -16.004 -2.252 -4.999 1.00 93.25 132 SER A C 1
ATOM 992 O O . SER A 1 132 ? -16.592 -1.462 -5.727 1.00 93.25 132 SER A O 1
ATOM 994 N N . GLU A 1 133 ? -15.077 -1.865 -4.123 1.00 94.50 133 GLU A N 1
ATOM 995 C CA . GLU A 1 133 ? -14.625 -0.472 -4.001 1.00 94.50 133 GLU A CA 1
ATOM 996 C C . GLU A 1 133 ? -13.413 -0.168 -4.897 1.00 94.50 133 GLU A C 1
ATOM 998 O O . GLU A 1 133 ? -13.047 0.994 -5.073 1.00 94.50 133 GLU A O 1
ATOM 1003 N N . LEU A 1 134 ? -12.775 -1.188 -5.483 1.00 95.00 134 LEU A N 1
ATOM 1004 C CA . LEU A 1 134 ? -11.764 -0.980 -6.519 1.00 95.00 134 LEU A CA 1
ATOM 1005 C C . LEU A 1 134 ? -12.450 -0.528 -7.822 1.00 95.00 134 LEU A C 1
ATOM 1007 O O . LEU A 1 134 ? -13.548 -0.997 -8.125 1.00 95.00 134 LEU A O 1
ATOM 1011 N N . PRO A 1 135 ? -11.803 0.320 -8.646 1.00 95.12 135 PRO A N 1
ATOM 1012 C CA . PRO A 1 135 ? -12.336 0.667 -9.959 1.00 95.12 135 PRO A CA 1
ATOM 1013 C C . PRO A 1 135 ? -12.612 -0.577 -10.812 1.00 95.12 135 PRO A C 1
ATOM 1015 O O . PRO A 1 135 ? -11.701 -1.353 -11.111 1.00 95.12 135 PRO A O 1
ATOM 1018 N N . GLU A 1 136 ? -13.869 -0.741 -11.230 1.00 96.06 136 GLU A N 1
ATOM 1019 C CA . GLU A 1 136 ? -14.356 -1.928 -11.951 1.00 96.06 136 GLU A CA 1
ATOM 1020 C C . GLU A 1 136 ? -13.507 -2.238 -13.189 1.00 96.06 136 GLU A C 1
ATOM 1022 O O . GLU A 1 136 ? -13.110 -3.380 -13.407 1.00 96.06 136 GLU A O 1
ATOM 1027 N N . GLU A 1 137 ? -13.150 -1.211 -13.964 1.00 97.06 137 GLU A N 1
ATOM 1028 C CA . GLU A 1 137 ? -12.326 -1.368 -15.164 1.00 97.06 137 GLU A CA 1
ATOM 1029 C C . GLU A 1 137 ? -10.959 -2.001 -14.857 1.00 97.06 137 GLU A C 1
ATOM 1031 O O . GLU A 1 137 ? -10.479 -2.834 -15.632 1.00 97.06 137 GLU A O 1
ATOM 1036 N N . TRP A 1 138 ? -10.334 -1.644 -13.729 1.00 95.75 138 TRP A N 1
ATOM 1037 C CA . TRP A 1 138 ? -9.037 -2.198 -13.333 1.00 95.75 138 TRP A CA 1
ATOM 1038 C C . TRP A 1 138 ? -9.177 -3.681 -13.003 1.00 95.75 138 TRP A C 1
ATOM 1040 O O . TRP A 1 138 ? -8.430 -4.515 -13.520 1.00 95.75 138 TRP A O 1
ATOM 1050 N N . VAL A 1 139 ? -10.172 -4.005 -12.180 1.00 96.06 139 VAL A N 1
ATOM 1051 C CA . VAL A 1 139 ? -10.447 -5.365 -11.715 1.00 96.06 139 VAL A CA 1
ATOM 1052 C C . VAL A 1 139 ? -10.816 -6.281 -12.879 1.00 96.06 139 VAL A C 1
ATOM 1054 O O . VAL A 1 139 ? -10.198 -7.333 -13.054 1.00 96.06 139 VAL A O 1
ATOM 1057 N N . GLU A 1 140 ? -11.780 -5.878 -13.708 1.00 97.19 140 GLU A N 1
ATOM 1058 C CA . GLU A 1 140 ? -12.248 -6.678 -14.841 1.00 97.19 140 GLU A CA 1
ATOM 1059 C C . GLU A 1 140 ? -11.151 -6.874 -15.886 1.00 97.19 140 GLU A C 1
ATOM 1061 O O . GLU A 1 140 ? -11.009 -7.964 -16.443 1.00 97.19 140 GLU A O 1
ATOM 1066 N N . THR A 1 141 ? -10.312 -5.862 -16.122 1.00 97.31 141 THR A N 1
ATOM 1067 C CA . THR A 1 141 ? -9.169 -5.994 -17.033 1.00 97.31 141 THR A CA 1
ATOM 1068 C C . THR A 1 141 ? -8.182 -7.046 -16.536 1.00 97.31 141 THR A C 1
ATOM 1070 O O . THR A 1 141 ? -7.830 -7.953 -17.297 1.00 97.31 141 THR A O 1
ATOM 1073 N N . VAL A 1 142 ? -7.768 -6.967 -15.267 1.00 95.25 142 VAL A N 1
ATOM 1074 C CA . VAL A 1 142 ? -6.823 -7.923 -14.671 1.00 95.25 142 VAL A CA 1
ATOM 1075 C C . VAL A 1 142 ? -7.423 -9.328 -14.641 1.00 95.25 142 VAL A C 1
ATOM 1077 O O . VAL A 1 142 ? -6.780 -10.268 -15.112 1.00 95.25 142 VAL A O 1
ATOM 1080 N N . CYS A 1 143 ? -8.660 -9.485 -14.167 1.00 96.75 143 CYS A N 1
ATOM 1081 C CA . CYS A 1 143 ? -9.319 -10.788 -14.094 1.00 96.75 143 CYS A CA 1
ATOM 1082 C C . CYS A 1 143 ? -9.479 -11.416 -15.482 1.00 96.75 143 CYS A C 1
ATOM 1084 O O . CYS A 1 143 ? -9.124 -12.576 -15.679 1.00 96.75 143 CYS A O 1
ATOM 1086 N N . ARG A 1 144 ? -9.957 -10.655 -16.474 1.00 97.56 144 ARG A N 1
ATOM 1087 C CA . ARG A 1 144 ? -10.186 -11.158 -17.835 1.00 97.56 144 ARG A CA 1
ATOM 1088 C C . ARG A 1 144 ? -8.898 -11.598 -18.525 1.00 97.56 144 ARG A C 1
ATOM 1090 O O . ARG A 1 144 ? -8.906 -12.634 -19.183 1.00 97.56 144 ARG A O 1
ATOM 1097 N N . ILE A 1 145 ? -7.823 -10.811 -18.425 1.00 97.81 145 ILE A N 1
ATOM 1098 C CA . ILE A 1 145 ? -6.553 -11.113 -19.107 1.00 97.81 145 ILE A CA 1
ATOM 1099 C C . ILE A 1 145 ? -5.876 -12.339 -18.488 1.00 97.81 145 ILE A C 1
ATOM 1101 O O . ILE A 1 145 ? -5.324 -13.153 -19.223 1.00 97.81 145 ILE A O 1
ATOM 1105 N N . ASN A 1 146 ? -5.954 -12.496 -17.164 1.00 97.25 146 ASN A N 1
ATOM 1106 C CA . ASN A 1 146 ? -5.274 -13.583 -16.459 1.00 97.25 146 ASN A CA 1
ATOM 1107 C C . ASN A 1 146 ? -6.082 -14.892 -16.413 1.00 97.25 146 ASN A C 1
ATOM 1109 O O . ASN A 1 146 ? -5.479 -15.951 -16.267 1.00 97.25 146 ASN A O 1
ATOM 1113 N N . LYS A 1 147 ? -7.412 -14.857 -16.610 1.00 97.38 147 LYS A N 1
ATOM 1114 C CA . LYS A 1 147 ? -8.312 -16.028 -16.520 1.00 97.38 147 LYS A CA 1
ATOM 1115 C C . LYS A 1 147 ? -7.840 -17.303 -17.250 1.00 97.38 147 LYS A C 1
ATOM 1117 O O . LYS A 1 147 ? -8.089 -18.377 -16.709 1.00 97.38 147 LYS A O 1
ATOM 1122 N N . PRO A 1 148 ? -7.193 -17.256 -18.438 1.00 97.50 148 PRO A N 1
ATOM 1123 C CA . PRO A 1 148 ? -6.700 -18.469 -19.100 1.00 97.50 148 PRO A CA 1
ATOM 1124 C C . PRO A 1 148 ? -5.602 -19.215 -18.328 1.00 97.50 148 PRO A C 1
ATOM 1126 O O . PRO A 1 148 ? -5.481 -20.428 -18.477 1.00 97.50 148 PRO A O 1
ATOM 1129 N N . GLU A 1 149 ? -4.806 -18.501 -17.527 1.00 97.06 149 GLU A N 1
ATOM 1130 C CA . GLU A 1 149 ? -3.712 -19.065 -16.726 1.00 97.06 149 GLU A CA 1
ATOM 1131 C C . GLU A 1 149 ? -4.108 -19.216 -15.253 1.00 97.06 149 GLU A C 1
ATOM 1133 O O . GLU A 1 149 ? -3.803 -20.227 -14.619 1.00 97.06 149 GLU A O 1
ATOM 1138 N N . ILE A 1 150 ? -4.810 -18.218 -14.712 1.00 96.25 150 ILE A N 1
ATOM 1139 C CA . ILE A 1 150 ? -5.244 -18.160 -13.322 1.00 96.25 150 ILE A CA 1
ATOM 1140 C C . ILE A 1 150 ? -6.585 -17.430 -13.196 1.00 96.25 150 ILE A C 1
ATOM 1142 O O . ILE A 1 150 ? -6.720 -16.244 -13.500 1.00 96.25 150 ILE A O 1
ATOM 1146 N N . ASP A 1 151 ? -7.592 -18.136 -12.687 1.00 97.38 151 ASP A N 1
ATOM 1147 C CA . ASP A 1 151 ? -8.851 -17.518 -12.276 1.00 97.38 151 ASP A CA 1
ATOM 1148 C C . ASP A 1 151 ? -8.719 -17.025 -10.827 1.00 97.38 151 ASP A C 1
ATOM 1150 O O . ASP A 1 151 ? -8.800 -17.797 -9.869 1.00 97.38 151 ASP A O 1
ATOM 1154 N N . ILE A 1 152 ? -8.434 -15.728 -10.677 1.00 95.38 152 ILE A N 1
ATOM 1155 C CA . ILE A 1 152 ? -8.156 -15.098 -9.377 1.00 95.38 152 ILE A CA 1
ATOM 1156 C C . ILE A 1 152 ? -9.387 -15.169 -8.462 1.00 95.38 152 ILE A C 1
ATOM 1158 O O . ILE A 1 152 ? -9.241 -15.456 -7.275 1.00 95.38 152 ILE A O 1
ATOM 1162 N N . ARG A 1 153 ? -10.595 -14.959 -9.002 1.00 95.44 153 ARG A N 1
ATOM 1163 C CA . ARG A 1 153 ? -11.840 -15.003 -8.219 1.00 95.44 153 ARG A CA 1
ATOM 1164 C C . ARG A 1 153 ? -12.135 -16.420 -7.740 1.00 95.44 153 ARG A C 1
ATOM 1166 O O . ARG A 1 153 ? -12.401 -16.605 -6.559 1.00 95.44 153 ARG A O 1
ATOM 1173 N N . ASP A 1 154 ? -11.989 -17.423 -8.608 1.00 97.06 154 ASP A N 1
ATOM 1174 C CA . ASP A 1 154 ? -12.109 -18.830 -8.195 1.00 97.06 154 ASP A CA 1
ATOM 1175 C C . ASP A 1 154 ? -11.099 -19.198 -7.095 1.00 97.06 154 ASP A C 1
ATOM 1177 O O . ASP A 1 154 ? -11.448 -19.862 -6.117 1.00 97.06 154 ASP A O 1
ATOM 1181 N N . LEU A 1 155 ? -9.846 -18.743 -7.217 1.00 95.75 155 LEU A N 1
ATOM 1182 C CA . LEU A 1 155 ? -8.833 -18.984 -6.191 1.00 95.75 155 LEU A CA 1
ATOM 1183 C C . LEU A 1 155 ? -9.232 -18.365 -4.844 1.00 95.75 155 LEU A C 1
ATOM 1185 O O . LEU A 1 155 ? -9.073 -19.016 -3.811 1.00 95.75 155 LEU A O 1
ATOM 1189 N N . VAL A 1 156 ? -9.758 -17.138 -4.849 1.00 92.81 156 VAL A N 1
ATOM 1190 C CA . VAL A 1 156 ? -10.252 -16.465 -3.639 1.00 92.81 156 VAL A CA 1
ATOM 1191 C C . VAL A 1 156 ? -11.420 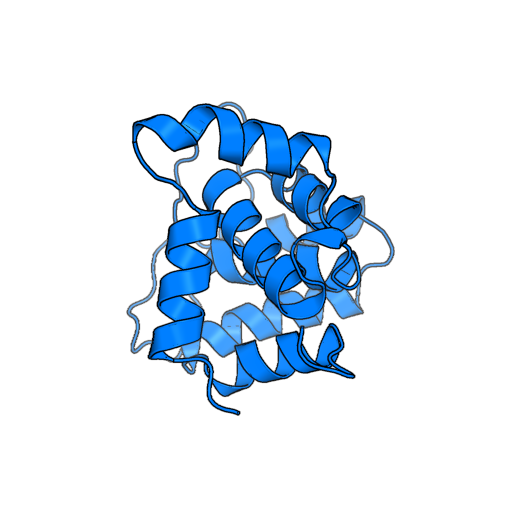-17.236 -3.024 1.00 92.81 156 VAL A C 1
ATOM 1193 O O . VAL A 1 156 ? -11.376 -17.512 -1.828 1.00 92.81 156 VAL A O 1
ATOM 1196 N N . GLU A 1 157 ? -12.406 -17.663 -3.815 1.00 94.56 157 GLU A N 1
ATOM 1197 C CA . GLU A 1 157 ? -13.537 -18.464 -3.320 1.00 94.56 157 GLU A CA 1
ATOM 1198 C C . GLU A 1 157 ? -13.072 -19.783 -2.688 1.00 94.56 157 GLU A C 1
ATOM 1200 O O . GLU A 1 157 ? -13.539 -20.169 -1.615 1.00 94.56 157 GLU A O 1
ATOM 1205 N N . ARG A 1 158 ? -12.078 -20.455 -3.284 1.00 96.06 158 ARG A N 1
ATOM 1206 C CA . ARG A 1 158 ? -11.481 -21.665 -2.694 1.00 96.06 158 ARG A CA 1
ATOM 1207 C C . ARG A 1 158 ? -10.740 -21.383 -1.389 1.00 96.06 158 ARG A C 1
ATOM 1209 O O . ARG A 1 158 ? -10.827 -22.190 -0.464 1.00 96.06 158 ARG A O 1
ATOM 1216 N N . LEU A 1 159 ? -10.032 -20.257 -1.290 1.00 94.12 159 LEU A N 1
ATOM 1217 C CA . LEU A 1 159 ? -9.375 -19.840 -0.048 1.00 94.12 159 LEU A CA 1
ATOM 1218 C C . LEU A 1 159 ? -10.398 -19.512 1.047 1.00 94.12 159 LEU A C 1
ATOM 1220 O O . LEU A 1 159 ? -10.203 -19.915 2.193 1.00 94.12 159 LEU A O 1
ATOM 1224 N N . ILE A 1 160 ? -11.500 -18.840 0.703 1.00 91.94 160 ILE A N 1
ATOM 1225 C CA . ILE A 1 160 ? -12.603 -18.559 1.631 1.00 91.94 160 ILE A CA 1
ATOM 1226 C C . ILE A 1 160 ? -13.261 -19.866 2.078 1.00 91.94 160 ILE A C 1
ATOM 1228 O O . ILE A 1 160 ? -13.422 -20.076 3.271 1.00 91.94 160 ILE A O 1
ATOM 1232 N N . ALA A 1 161 ? -13.558 -20.794 1.170 1.00 94.06 161 ALA A N 1
ATOM 1233 C CA . ALA A 1 161 ? -14.138 -22.085 1.539 1.00 94.06 161 ALA A CA 1
ATOM 1234 C C . ALA A 1 161 ? -13.225 -22.916 2.464 1.00 94.06 161 ALA A C 1
ATOM 1236 O O . ALA A 1 161 ? -13.710 -23.720 3.258 1.00 94.06 161 ALA A O 1
ATOM 1237 N N . GLN A 1 162 ? -11.903 -22.740 2.362 1.00 95.12 162 GLN A N 1
ATOM 1238 C CA . GLN A 1 162 ? -10.931 -23.469 3.176 1.00 95.12 162 GLN A CA 1
ATOM 1239 C C . GLN A 1 162 ? -10.644 -22.807 4.535 1.00 95.12 162 GLN A C 1
ATOM 1241 O O . GLN A 1 162 ? -10.373 -23.516 5.506 1.00 95.12 162 GLN A O 1
ATOM 1246 N N . TYR A 1 163 ? -10.653 -21.471 4.603 1.00 91.19 163 TYR A N 1
ATOM 1247 C CA . TYR A 1 163 ? -10.145 -20.708 5.755 1.00 91.19 163 TYR A CA 1
ATOM 1248 C C . TYR A 1 163 ? -11.083 -19.611 6.272 1.00 91.19 163 TYR A C 1
ATOM 1250 O O . TYR A 1 163 ? -10.837 -19.065 7.349 1.00 91.19 163 TYR A O 1
ATOM 1258 N N . GLY A 1 164 ? -12.128 -19.266 5.526 1.00 75.50 164 GLY A N 1
ATOM 1259 C CA . GLY A 1 164 ? -13.191 -18.370 5.960 1.00 75.50 164 GLY A CA 1
ATOM 1260 C C . GLY A 1 164 ? -14.046 -19.085 6.994 1.00 75.50 164 GLY A C 1
ATOM 1261 O O . GLY A 1 164 ? -14.983 -19.791 6.643 1.00 75.50 164 GLY A O 1
ATOM 1262 N N . GLY A 1 165 ? -13.666 -18.970 8.267 1.00 70.00 165 GLY A N 1
ATOM 1263 C CA . GLY A 1 165 ? -14.540 -19.367 9.369 1.00 70.00 165 GLY A CA 1
ATOM 1264 C C . GLY A 1 165 ? -15.834 -18.547 9.371 1.00 70.00 165 GLY A C 1
ATOM 1265 O O . GLY A 1 165 ? -15.861 -17.451 8.805 1.00 70.00 165 GLY A O 1
ATOM 1266 N N . ASP A 1 166 ? -16.870 -19.103 10.006 1.00 50.34 166 ASP A N 1
ATOM 1267 C CA . ASP A 1 166 ? -18.177 -18.460 10.219 1.00 50.34 166 ASP A CA 1
ATOM 1268 C C . ASP A 1 166 ? -18.075 -17.082 10.904 1.00 50.34 166 ASP A C 1
ATOM 1270 O O . ASP A 1 166 ? -17.258 -16.933 11.849 1.00 50.34 166 ASP A O 1
#

pLDDT: mean 88.54, std 10.53, range [50.34, 97.81]

Foldseek 3Di:
DPPPDWLVNLLVVCCVPDDQLLNVLQVQLVVQLVVDDDLVSSLVSLQQGQAADDADPPPDNDDHDHDHRDPDQPPDQPDPHPSSLSSLLSNLCVNVRLQLVRSLVSLVVSPRVSVSSSVVSNVSSCVRPNPVRHDPVVVCVVQVVCVVPDNPVVVVVVCCVVPVDD

Secondary structure (DSSP, 8-state):
--TT--HHHHHHHHHHHS-HHHHHHHHHHHHHHTT--SHHHHHHHHHHHT-BSSPPPTT-SSPPPBPPPPS-SSS------HHHHHHHHHHHHHHTTT-HHHHHHHHHHH-SSHHHHHHHHHHHHHHHH-GGGS-HHHHHHHHHHHTTT--HHHHHHHHHHHH---